Protein AF-A0A961DJT8-F1 (afdb_monomer_lite)

Radius of gyration: 15.52 Å; chains: 1; bounding box: 43×30×36 Å

Sequence (135 aa):
IHFNFGLHDLKRVGKDGKNSNDPADPHQASPERYEKQLRAIVTKLEATGSRLIFATTTPVPAGVRPHRDPADPARYNAIAAKIMQERGIALNDLHAFAAARIEEIQRPADVHFTKKGSKLLAAEVVRQIELVLPH

Structure (mmCIF, N/CA/C/O backbone):
data_AF-A0A961DJT8-F1
#
_entry.id   AF-A0A961DJT8-F1
#
loop_
_atom_site.group_PDB
_atom_site.id
_atom_site.type_symbol
_atom_site.label_atom_id
_atom_site.label_alt_id
_atom_site.label_comp_id
_atom_site.label_asym_id
_atom_site.label_entity_id
_atom_site.label_seq_id
_atom_site.pdbx_PDB_ins_code
_atom_site.Cartn_x
_atom_site.Cartn_y
_atom_site.Cartn_z
_atom_site.occupancy
_atom_site.B_iso_or_equiv
_atom_site.auth_seq_id
_atom_site.auth_comp_id
_atom_site.auth_asym_id
_atom_site.auth_atom_id
_atom_site.pdbx_PDB_model_num
ATOM 1 N N . ILE A 1 1 ? -12.357 5.666 10.323 1.00 97.50 1 ILE A N 1
ATOM 2 C CA . ILE A 1 1 ? -11.541 6.109 9.169 1.00 97.50 1 ILE A CA 1
ATOM 3 C C . ILE A 1 1 ? -10.856 4.887 8.576 1.00 97.50 1 ILE A C 1
ATOM 5 O O . ILE A 1 1 ? -10.044 4.266 9.251 1.00 97.50 1 ILE A O 1
ATOM 9 N N . HIS A 1 2 ? -11.208 4.533 7.342 1.00 98.38 2 HIS A N 1
ATOM 10 C CA . HIS A 1 2 ? -10.456 3.567 6.540 1.00 98.38 2 HIS A CA 1
ATOM 11 C C . HIS A 1 2 ? -9.479 4.342 5.648 1.00 98.38 2 HIS A C 1
ATOM 13 O O . HIS A 1 2 ? -9.875 5.349 5.060 1.00 98.38 2 HIS A O 1
ATOM 19 N N . PHE A 1 3 ? -8.205 3.953 5.615 1.00 98.44 3 PHE A N 1
ATOM 20 C CA . PHE A 1 3 ? -7.160 4.705 4.912 1.00 98.44 3 PHE A CA 1
ATOM 21 C C . PHE A 1 3 ? -6.079 3.790 4.320 1.00 98.44 3 PHE A C 1
ATOM 23 O O . PHE A 1 3 ? -5.852 2.686 4.804 1.00 98.44 3 PHE A O 1
ATOM 30 N N . ASN A 1 4 ? -5.395 4.259 3.273 1.00 97.69 4 ASN A N 1
ATOM 31 C CA . ASN A 1 4 ? -4.298 3.558 2.598 1.00 97.69 4 ASN A CA 1
ATOM 32 C C . ASN A 1 4 ? -3.213 4.562 2.173 1.00 97.69 4 ASN A C 1
ATOM 34 O O . ASN A 1 4 ? -3.533 5.636 1.669 1.00 97.69 4 ASN A O 1
ATOM 38 N N . PHE A 1 5 ? -1.942 4.190 2.347 1.00 97.62 5 PHE A N 1
ATOM 39 C CA . PHE A 1 5 ? -0.775 4.927 1.850 1.00 97.62 5 PHE A CA 1
ATOM 40 C C . PHE A 1 5 ? 0.320 3.943 1.427 1.00 97.62 5 PHE A C 1
ATOM 42 O O . PHE A 1 5 ? 0.568 2.958 2.125 1.00 97.62 5 PHE A O 1
ATOM 49 N N . GLY A 1 6 ? 1.008 4.229 0.320 1.00 96.75 6 GLY A N 1
ATOM 50 C CA . GLY A 1 6 ? 2.148 3.434 -0.143 1.00 96.75 6 GLY A CA 1
ATOM 51 C C . GLY A 1 6 ? 2.367 3.479 -1.652 1.00 96.75 6 GLY A C 1
ATOM 52 O O . GLY A 1 6 ? 3.487 3.693 -2.094 1.00 96.75 6 GLY A O 1
ATOM 53 N N . LEU A 1 7 ? 1.321 3.350 -2.479 1.00 97.75 7 LEU A N 1
ATOM 54 C CA . LEU A 1 7 ? 1.483 3.181 -3.939 1.00 97.75 7 LEU A CA 1
ATOM 55 C C . LEU A 1 7 ? 2.288 4.303 -4.630 1.00 97.75 7 LEU A C 1
ATOM 57 O O . LEU A 1 7 ? 2.994 4.060 -5.615 1.00 97.75 7 LEU A O 1
ATOM 61 N N . HIS A 1 8 ? 2.167 5.543 -4.153 1.00 96.88 8 HIS A N 1
ATOM 62 C CA . HIS A 1 8 ? 2.926 6.675 -4.691 1.00 96.88 8 HIS A CA 1
ATOM 63 C C . HIS A 1 8 ? 4.361 6.734 -4.163 1.00 96.88 8 HIS A C 1
ATOM 65 O O . HIS A 1 8 ? 5.233 7.208 -4.890 1.00 96.88 8 HIS A O 1
ATOM 71 N N . ASP A 1 9 ? 4.610 6.225 -2.959 1.00 98.06 9 ASP A N 1
ATOM 72 C CA . ASP A 1 9 ? 5.936 6.116 -2.350 1.00 98.06 9 ASP A CA 1
ATOM 73 C C . ASP A 1 9 ? 6.838 5.148 -3.131 1.00 98.06 9 ASP A C 1
ATOM 75 O O . ASP A 1 9 ? 8.042 5.379 -3.225 1.00 98.06 9 ASP A O 1
ATOM 79 N N . LEU A 1 10 ? 6.243 4.131 -3.772 1.00 98.06 10 LEU A N 1
ATOM 80 C CA . LEU A 1 10 ? 6.958 3.099 -4.538 1.00 98.06 10 LEU A CA 1
ATOM 81 C C . LEU A 1 10 ? 7.531 3.590 -5.879 1.00 98.06 10 LEU A C 1
ATOM 83 O O . LEU A 1 10 ? 8.309 2.882 -6.512 1.00 98.06 10 LEU A O 1
ATOM 87 N N . LYS A 1 11 ? 7.106 4.758 -6.378 1.00 97.38 11 LYS A N 1
ATOM 88 C CA . LYS A 1 11 ? 7.562 5.262 -7.686 1.00 97.38 11 LYS A CA 1
ATOM 89 C C . LYS A 1 11 ? 9.065 5.496 -7.663 1.00 97.38 11 LYS A C 1
ATOM 91 O O . LYS A 1 11 ? 9.549 6.135 -6.736 1.00 97.38 11 LYS A O 1
ATOM 96 N N . ARG A 1 12 ? 9.772 5.124 -8.725 1.00 97.94 12 ARG A N 1
ATOM 97 C CA . ARG A 1 12 ? 11.127 5.629 -8.971 1.00 97.94 12 ARG A CA 1
ATOM 98 C C . ARG A 1 12 ? 11.064 7.107 -9.337 1.00 97.94 12 ARG A C 1
ATOM 100 O O . ARG A 1 12 ? 10.173 7.525 -10.087 1.00 97.94 12 ARG A O 1
ATOM 107 N N . VAL A 1 13 ? 11.988 7.899 -8.807 1.00 97.81 13 VAL A N 1
ATOM 108 C CA . VAL A 1 13 ? 12.115 9.326 -9.111 1.00 97.81 13 VAL A CA 1
ATOM 109 C C . VAL A 1 13 ? 13.560 9.682 -9.424 1.00 97.81 13 VAL A C 1
ATOM 111 O O . VAL A 1 13 ? 14.473 9.258 -8.725 1.00 97.81 13 VAL A O 1
ATOM 114 N N . GLY A 1 14 ? 13.761 10.472 -10.475 1.00 96.12 14 GLY A N 1
ATOM 115 C CA . GLY A 1 14 ? 15.080 10.967 -10.844 1.00 96.12 14 GLY A CA 1
ATOM 116 C C . GLY A 1 14 ? 15.593 12.006 -9.845 1.00 96.12 14 GLY A C 1
ATOM 117 O O . GLY A 1 14 ? 14.867 12.486 -8.969 1.00 96.12 14 GLY A O 1
ATOM 118 N N . LYS A 1 15 ? 16.854 12.417 -10.009 1.00 90.94 15 LYS A N 1
ATOM 119 C CA . LYS A 1 15 ? 17.500 13.441 -9.160 1.00 90.94 15 LYS A CA 1
ATOM 120 C C . LYS A 1 15 ? 16.774 14.791 -9.156 1.00 90.94 15 LYS A C 1
ATOM 122 O O . LYS A 1 15 ? 16.902 15.548 -8.201 1.00 90.94 15 LYS A O 1
ATOM 127 N N . ASP A 1 16 ? 16.018 15.089 -10.210 1.00 92.44 16 ASP A N 1
ATOM 128 C CA . ASP A 1 16 ? 15.193 16.294 -10.336 1.00 92.44 16 ASP A CA 1
ATOM 129 C C . ASP A 1 16 ? 13.821 16.170 -9.641 1.00 92.44 16 ASP A C 1
ATOM 131 O O . ASP A 1 16 ? 12.994 17.078 -9.726 1.00 92.44 16 ASP A O 1
ATOM 135 N N . GLY A 1 17 ? 13.567 15.046 -8.962 1.00 90.75 17 GLY A N 1
ATOM 136 C CA . GLY A 1 17 ? 12.322 14.748 -8.261 1.00 90.75 17 GLY A CA 1
ATOM 137 C C . GLY A 1 17 ? 11.170 14.328 -9.174 1.00 90.75 17 GLY A C 1
ATOM 138 O O . GLY A 1 17 ? 10.062 14.104 -8.680 1.00 90.75 17 GLY A O 1
ATOM 139 N N . LYS A 1 18 ? 11.390 14.212 -10.491 1.00 95.69 18 LYS A N 1
ATOM 140 C CA . LYS A 1 18 ? 10.355 13.766 -11.429 1.00 95.69 18 LYS A CA 1
ATOM 141 C C . LYS A 1 18 ? 10.276 12.247 -11.476 1.00 95.69 18 LYS A C 1
ATOM 143 O O . LYS A 1 18 ? 11.219 11.536 -11.157 1.00 95.69 18 LYS A O 1
ATOM 148 N N . ASN A 1 19 ? 9.122 11.753 -11.910 1.00 97.56 19 ASN A N 1
ATOM 149 C CA . ASN A 1 19 ? 8.883 10.340 -12.180 1.00 97.56 19 ASN A CA 1
ATOM 150 C C . ASN A 1 19 ? 9.977 9.745 -13.089 1.00 97.56 19 ASN A C 1
ATOM 152 O O . ASN A 1 19 ? 10.245 10.291 -14.158 1.00 97.56 19 ASN A O 1
ATOM 156 N N . SER A 1 20 ? 10.531 8.601 -12.694 1.00 97.69 20 SER A N 1
ATOM 157 C CA . SER A 1 20 ? 11.528 7.855 -13.461 1.00 97.69 20 SER A CA 1
ATOM 158 C C . SER A 1 20 ? 11.020 6.468 -13.856 1.00 97.69 20 SER A C 1
ATOM 160 O O . SER A 1 20 ? 10.109 5.906 -13.240 1.00 97.69 20 SER A O 1
ATOM 162 N N . ASN A 1 21 ? 11.606 5.930 -14.924 1.00 97.25 21 ASN A N 1
ATOM 163 C CA . ASN A 1 21 ? 11.437 4.538 -15.333 1.00 97.25 21 ASN A CA 1
ATOM 164 C C . ASN A 1 21 ? 12.710 3.703 -15.117 1.00 97.25 21 ASN A C 1
ATOM 166 O O . ASN A 1 21 ? 12.696 2.516 -15.435 1.00 97.25 21 ASN A O 1
ATOM 170 N N . ASP A 1 22 ? 13.787 4.311 -14.614 1.00 96.69 22 ASP A N 1
ATOM 171 C CA . ASP A 1 22 ? 15.023 3.610 -14.283 1.00 96.69 22 ASP A CA 1
ATOM 172 C C . ASP A 1 22 ? 14.849 2.880 -12.934 1.00 96.69 22 ASP A C 1
ATOM 174 O O . ASP A 1 22 ? 14.570 3.532 -11.923 1.00 96.69 22 ASP A O 1
ATOM 178 N N . PRO A 1 23 ? 14.972 1.540 -12.875 1.00 95.38 23 PRO A N 1
ATOM 179 C CA . PRO A 1 23 ? 14.908 0.803 -11.613 1.00 95.38 23 PRO A CA 1
ATOM 180 C C . PRO A 1 23 ? 16.053 1.148 -10.646 1.00 95.38 23 PRO A C 1
ATOM 182 O O . PRO A 1 23 ? 15.918 0.894 -9.448 1.00 95.38 23 PRO A O 1
ATOM 185 N N . ALA A 1 24 ? 17.161 1.718 -11.134 1.00 96.06 24 ALA A N 1
ATOM 186 C CA . ALA A 1 24 ? 18.293 2.143 -10.314 1.00 96.06 24 ALA A CA 1
ATOM 187 C C . ALA A 1 24 ? 18.067 3.499 -9.623 1.00 96.06 24 ALA A C 1
ATOM 189 O O . ALA A 1 24 ? 18.770 3.819 -8.662 1.00 96.06 24 ALA A O 1
ATOM 190 N N . ASP A 1 25 ? 17.084 4.284 -10.072 1.00 97.50 25 ASP A N 1
ATOM 191 C CA . ASP A 1 25 ? 16.724 5.535 -9.410 1.00 97.50 25 ASP A CA 1
ATOM 192 C C . ASP A 1 25 ? 16.092 5.278 -8.026 1.00 97.50 25 ASP A C 1
ATOM 194 O O . ASP A 1 25 ? 15.526 4.211 -7.764 1.00 97.50 25 ASP A O 1
ATOM 198 N N . PRO A 1 26 ? 16.170 6.232 -7.086 1.00 97.38 26 PRO A N 1
ATOM 199 C CA . PRO A 1 26 ? 15.583 6.064 -5.763 1.00 97.38 26 PRO A CA 1
ATOM 200 C C . PRO A 1 26 ? 14.048 6.033 -5.802 1.00 97.38 26 PRO A C 1
ATOM 202 O O . PRO A 1 26 ? 13.405 6.574 -6.702 1.00 97.38 26 PRO A O 1
ATOM 205 N N . HIS A 1 27 ? 13.444 5.445 -4.769 1.00 97.94 27 HIS A N 1
ATOM 206 C CA . HIS A 1 27 ? 12.010 5.569 -4.505 1.00 97.94 27 HIS A CA 1
ATOM 207 C C . HIS A 1 27 ? 11.621 7.012 -4.142 1.00 97.94 27 HIS A C 1
ATOM 209 O O . HIS A 1 27 ? 12.380 7.731 -3.489 1.00 97.94 27 HIS A O 1
ATOM 215 N N . GLN A 1 28 ? 10.393 7.411 -4.481 1.00 97.69 28 GLN A N 1
ATOM 216 C CA . GLN A 1 28 ? 9.769 8.685 -4.102 1.00 97.69 28 GLN A CA 1
ATOM 217 C C . GLN A 1 28 ? 9.857 8.921 -2.591 1.00 97.69 28 GLN A C 1
ATOM 219 O O . GLN A 1 28 ? 10.117 10.044 -2.141 1.00 97.69 28 GLN A O 1
ATOM 224 N N . ALA A 1 29 ? 9.647 7.860 -1.816 1.00 97.75 29 ALA A N 1
ATOM 225 C CA . ALA A 1 29 ? 10.031 7.806 -0.421 1.00 97.75 29 ALA A CA 1
ATOM 226 C C . ALA A 1 29 ? 10.752 6.488 -0.160 1.00 97.75 29 ALA A C 1
ATOM 228 O O . ALA A 1 29 ? 10.214 5.421 -0.450 1.00 97.75 29 ALA A O 1
ATOM 229 N N . SER A 1 30 ? 11.953 6.564 0.419 1.00 97.69 30 SER A N 1
ATOM 230 C CA . SER A 1 30 ? 12.631 5.373 0.927 1.00 97.69 30 SER A CA 1
ATOM 231 C C . SER A 1 30 ? 11.764 4.680 1.991 1.00 97.69 30 SER A C 1
ATOM 233 O O . SER A 1 30 ? 10.901 5.333 2.590 1.00 97.69 30 SER A O 1
ATOM 235 N N . PRO A 1 31 ? 11.989 3.392 2.276 1.00 98.31 31 PRO A N 1
ATOM 236 C CA . PRO A 1 31 ? 11.264 2.674 3.324 1.00 98.31 31 PRO A CA 1
ATOM 237 C C . PRO A 1 31 ? 11.313 3.378 4.688 1.00 98.31 31 PRO A C 1
ATOM 239 O O . PRO A 1 31 ? 10.297 3.472 5.370 1.00 98.31 31 PRO A O 1
ATOM 242 N N . GLU A 1 32 ? 12.459 3.956 5.051 1.00 98.44 32 GLU A N 1
ATOM 243 C CA . GLU A 1 32 ? 12.654 4.687 6.310 1.00 98.44 32 GLU A CA 1
ATOM 244 C C . GLU A 1 32 ? 11.849 5.992 6.318 1.00 98.44 32 GLU A C 1
ATOM 246 O O . GLU A 1 32 ? 11.226 6.358 7.320 1.00 98.44 32 GLU A O 1
ATOM 251 N N . ARG A 1 33 ? 11.823 6.701 5.179 1.00 98.50 33 ARG A N 1
ATOM 252 C CA . ARG A 1 33 ? 10.994 7.899 5.017 1.00 98.50 33 ARG A CA 1
ATOM 253 C C . ARG A 1 33 ? 9.514 7.538 5.095 1.00 98.50 33 ARG A C 1
ATOM 255 O O . ARG A 1 33 ? 8.779 8.221 5.801 1.00 98.50 33 ARG A O 1
ATOM 262 N N . TYR A 1 34 ? 9.085 6.482 4.409 1.00 98.75 34 TYR A N 1
ATOM 263 C CA . TYR A 1 34 ? 7.713 5.986 4.460 1.00 98.75 34 TYR A CA 1
ATOM 264 C C . TYR A 1 34 ? 7.301 5.627 5.890 1.00 98.75 34 TYR A C 1
ATOM 266 O O . TYR A 1 34 ? 6.274 6.117 6.353 1.00 98.75 34 TYR A O 1
ATOM 274 N N . GLU A 1 35 ? 8.127 4.874 6.625 1.00 98.81 35 GLU A N 1
ATOM 275 C CA . GLU A 1 35 ? 7.854 4.515 8.021 1.00 98.81 35 GLU A CA 1
ATOM 276 C C . GLU A 1 35 ? 7.651 5.765 8.886 1.00 98.81 35 GLU A C 1
ATOM 278 O O . GLU A 1 35 ? 6.631 5.903 9.568 1.00 98.81 35 GLU A O 1
ATOM 283 N N . LYS A 1 36 ? 8.590 6.719 8.821 1.00 98.81 36 LYS A N 1
ATOM 284 C CA . LYS A 1 36 ? 8.521 7.971 9.586 1.00 98.81 36 LYS A CA 1
ATOM 285 C C . LYS A 1 36 ? 7.252 8.765 9.267 1.00 98.81 36 LYS A C 1
ATOM 287 O O . LYS A 1 36 ? 6.581 9.251 10.179 1.00 98.81 36 LYS A O 1
ATOM 292 N N . GLN A 1 37 ? 6.921 8.904 7.984 1.00 98.75 37 GLN A N 1
ATOM 293 C CA . GLN A 1 37 ? 5.749 9.659 7.545 1.00 98.75 37 GLN A CA 1
ATOM 294 C C . GLN A 1 37 ? 4.446 8.955 7.937 1.00 98.75 37 GLN A C 1
ATOM 296 O O . GLN A 1 37 ? 3.539 9.610 8.450 1.00 98.75 37 GLN A O 1
ATOM 301 N N . LEU A 1 38 ? 4.361 7.635 7.756 1.00 98.81 38 LEU A N 1
ATOM 302 C CA . LEU A 1 38 ? 3.178 6.859 8.113 1.00 98.81 38 LEU A CA 1
ATOM 303 C C . LEU A 1 38 ? 2.930 6.891 9.624 1.00 98.81 38 LEU A C 1
ATOM 305 O O . LEU A 1 38 ? 1.796 7.115 10.034 1.00 98.81 38 LEU A O 1
ATOM 309 N N . ARG A 1 39 ? 3.974 6.781 10.457 1.00 98.75 39 ARG A N 1
ATOM 310 C CA . ARG A 1 39 ? 3.854 6.962 11.916 1.00 98.75 39 ARG A CA 1
ATOM 311 C C . ARG A 1 39 ? 3.270 8.329 12.275 1.00 98.75 39 ARG A C 1
ATOM 313 O O . ARG A 1 39 ? 2.362 8.402 13.098 1.00 98.75 39 ARG A O 1
ATOM 320 N N . ALA A 1 40 ? 3.743 9.399 11.634 1.00 98.69 40 ALA A N 1
ATOM 321 C CA . ALA A 1 40 ? 3.221 10.746 11.865 1.00 98.69 40 ALA A CA 1
ATOM 322 C C . ALA A 1 40 ? 1.756 10.901 11.413 1.00 98.69 40 ALA A C 1
ATOM 324 O O . ALA A 1 40 ? 0.978 11.584 12.079 1.00 98.69 40 ALA A O 1
ATOM 325 N N . 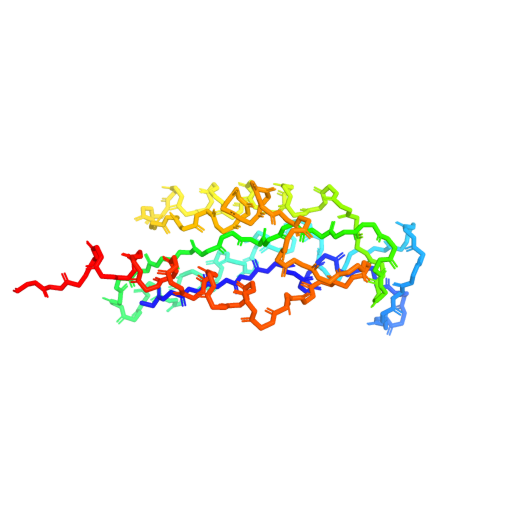ILE A 1 41 ? 1.368 10.272 10.298 1.00 98.56 41 ILE A N 1
ATOM 326 C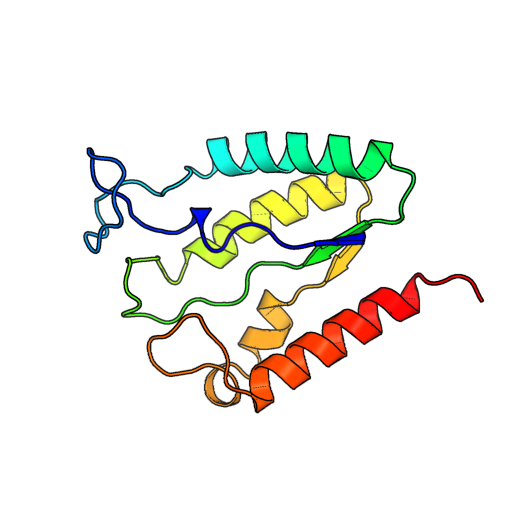 CA . ILE A 1 41 ? -0.022 10.250 9.818 1.00 98.56 41 ILE A CA 1
ATOM 327 C C . ILE A 1 41 ? -0.910 9.500 10.810 1.00 98.56 41 ILE A C 1
ATOM 329 O O . ILE A 1 41 ? -1.936 10.036 11.218 1.00 98.56 41 ILE A O 1
ATOM 333 N N . VAL A 1 42 ? -0.497 8.305 11.237 1.00 98.50 42 VAL A N 1
ATOM 334 C CA . VAL A 1 42 ? -1.234 7.485 12.206 1.00 98.50 42 VAL A CA 1
ATOM 335 C C . VAL A 1 42 ? -1.485 8.262 13.493 1.00 98.50 42 VAL A C 1
ATOM 337 O O . VAL A 1 42 ? -2.638 8.397 13.883 1.00 98.50 42 VAL A O 1
ATOM 340 N N . THR A 1 43 ? -0.458 8.891 14.073 1.00 98.50 43 THR A N 1
ATOM 341 C CA . THR A 1 43 ? -0.622 9.701 15.291 1.00 98.50 43 THR A CA 1
ATOM 342 C C . THR A 1 43 ? -1.641 10.832 15.118 1.00 98.50 43 THR A C 1
ATOM 344 O O . THR A 1 43 ? -2.429 11.101 16.023 1.00 98.50 43 THR A O 1
ATOM 347 N N . LYS A 1 44 ? -1.682 11.482 13.948 1.00 98.56 44 LYS A N 1
ATOM 348 C CA . LYS A 1 44 ? -2.691 12.516 13.663 1.00 98.56 44 LYS A CA 1
ATOM 349 C C . LYS A 1 44 ? -4.097 11.938 13.515 1.00 98.56 44 LYS A C 1
ATOM 351 O O . LYS A 1 44 ? -5.050 12.562 13.968 1.00 98.56 44 LYS A O 1
ATOM 356 N N . LEU A 1 45 ? -4.236 10.777 12.875 1.00 98.50 45 LEU A N 1
ATOM 357 C CA . LEU A 1 45 ? -5.529 10.114 12.707 1.00 98.50 45 LEU A CA 1
ATOM 358 C C . LEU A 1 45 ? -6.073 9.603 14.047 1.00 98.50 45 LEU A C 1
ATOM 360 O O . LEU A 1 45 ? -7.262 9.761 14.310 1.00 98.50 45 LEU A O 1
ATOM 364 N N . GLU A 1 46 ? -5.219 9.058 14.914 1.00 98.25 46 GLU A N 1
ATOM 365 C CA . GLU A 1 46 ? -5.592 8.605 16.263 1.00 98.25 46 GLU A CA 1
ATOM 366 C C . GLU A 1 46 ? -6.119 9.762 17.119 1.00 98.25 46 GLU A C 1
ATOM 368 O O . GLU A 1 46 ? -7.137 9.619 17.793 1.00 98.25 46 GLU A O 1
ATOM 373 N N . ALA A 1 47 ? -5.497 10.944 17.021 1.00 98.31 47 ALA A N 1
ATOM 374 C CA . ALA A 1 47 ? -5.915 12.144 17.748 1.00 98.31 47 ALA A CA 1
ATOM 375 C C . ALA A 1 47 ? -7.339 12.627 17.402 1.00 98.31 47 ALA A C 1
ATOM 377 O O . ALA A 1 47 ? -7.900 13.448 18.123 1.00 98.31 47 ALA A O 1
ATOM 378 N N . THR A 1 48 ? -7.948 12.115 16.327 1.00 97.94 48 THR A N 1
ATOM 379 C CA . THR A 1 48 ? -9.355 12.397 15.999 1.00 97.94 48 THR A CA 1
ATOM 380 C C . THR A 1 48 ? -10.349 11.626 16.873 1.00 97.94 48 THR A C 1
ATOM 382 O O . THR A 1 48 ? -11.543 11.904 16.812 1.00 97.94 48 THR A O 1
ATOM 385 N N . GLY A 1 49 ? -9.896 10.616 17.628 1.00 96.25 49 GLY A N 1
ATOM 386 C CA . GLY A 1 49 ? -10.764 9.701 18.378 1.00 96.25 49 GLY A CA 1
ATOM 387 C C . GLY A 1 49 ? -11.534 8.701 17.502 1.00 96.25 49 GLY A C 1
ATOM 388 O O . GLY A 1 49 ? -12.363 7.944 18.004 1.00 96.25 49 GLY A O 1
ATOM 389 N N . SER A 1 50 ? -11.280 8.677 16.191 1.00 95.88 50 SER A N 1
ATOM 390 C CA . SER A 1 50 ? -11.926 7.740 15.269 1.00 95.88 50 SER A CA 1
ATOM 391 C C . SER A 1 50 ? -11.360 6.327 15.398 1.00 95.88 50 SER A C 1
ATOM 393 O O . SER A 1 50 ? -10.153 6.143 15.521 1.00 95.88 50 SER A O 1
ATOM 395 N N . ARG A 1 51 ? -12.206 5.305 15.206 1.00 96.44 51 ARG A N 1
ATOM 396 C CA . ARG A 1 51 ? -11.726 3.939 14.925 1.00 96.44 51 ARG A CA 1
ATOM 397 C C . ARG A 1 51 ? -10.993 3.922 13.583 1.00 96.44 51 ARG A C 1
ATOM 399 O O . ARG A 1 51 ? -11.523 4.431 12.588 1.00 96.44 51 ARG A O 1
ATOM 406 N N . LEU A 1 52 ? -9.793 3.354 13.548 1.00 98.38 52 LEU A N 1
ATOM 407 C CA . LEU A 1 52 ? -8.926 3.341 12.369 1.00 98.38 52 LEU A CA 1
ATOM 408 C C . LEU A 1 52 ? -8.830 1.935 11.764 1.00 98.38 52 LEU A C 1
ATOM 410 O O . LEU A 1 52 ? -8.735 0.950 12.492 1.00 98.38 52 LEU A O 1
ATOM 414 N N . ILE A 1 53 ? -8.820 1.862 10.432 1.00 98.69 53 ILE A N 1
ATOM 415 C CA . ILE A 1 53 ? -8.515 0.649 9.664 1.00 98.69 53 ILE A CA 1
ATOM 416 C C . ILE A 1 53 ? -7.521 1.032 8.570 1.00 98.69 53 ILE A C 1
ATOM 418 O O . ILE A 1 53 ? -7.830 1.882 7.732 1.00 98.69 53 ILE A O 1
ATOM 422 N N . PHE A 1 54 ? -6.350 0.405 8.552 1.00 98.81 54 PHE A N 1
ATOM 423 C CA . PHE A 1 54 ? -5.392 0.569 7.463 1.00 98.81 54 PHE A CA 1
ATOM 424 C C . PHE A 1 54 ? -5.613 -0.503 6.401 1.00 98.81 54 PHE A C 1
ATOM 426 O O . PHE A 1 54 ? -5.697 -1.686 6.721 1.00 98.81 54 PHE A O 1
ATOM 433 N N . ALA A 1 55 ? -5.661 -0.108 5.134 1.00 98.88 55 ALA A N 1
ATOM 434 C CA . ALA A 1 55 ? -5.604 -1.033 4.016 1.00 98.88 55 ALA A CA 1
ATOM 435 C C . ALA A 1 55 ? -4.185 -1.149 3.461 1.00 98.88 55 ALA A C 1
ATOM 437 O O . ALA A 1 55 ? -3.539 -0.132 3.208 1.00 98.88 55 ALA A O 1
ATOM 438 N N . THR A 1 56 ? -3.721 -2.374 3.213 1.00 98.81 56 THR A N 1
ATOM 439 C CA . THR A 1 56 ? -2.427 -2.625 2.562 1.00 98.81 56 THR A CA 1
ATOM 440 C C . THR A 1 56 ? -2.445 -2.190 1.091 1.00 98.81 56 THR A C 1
ATOM 442 O O . THR A 1 56 ? -3.484 -2.167 0.430 1.00 98.81 56 THR A O 1
ATOM 445 N N . THR A 1 57 ? -1.286 -1.799 0.559 1.00 98.62 57 THR A N 1
ATOM 446 C CA . THR A 1 57 ? -1.124 -1.450 -0.860 1.00 98.62 57 THR A CA 1
ATOM 447 C C . THR A 1 57 ? -1.270 -2.703 -1.720 1.00 98.62 57 THR A C 1
ATOM 449 O O . THR A 1 57 ? -0.599 -3.708 -1.479 1.00 98.62 57 THR A O 1
ATOM 452 N N . THR A 1 58 ? -2.122 -2.649 -2.742 1.00 98.31 58 THR A N 1
ATOM 453 C CA . THR A 1 58 ? -2.369 -3.782 -3.646 1.00 98.31 58 THR A CA 1
ATOM 454 C C . THR A 1 58 ? -1.141 -4.142 -4.495 1.00 98.31 58 THR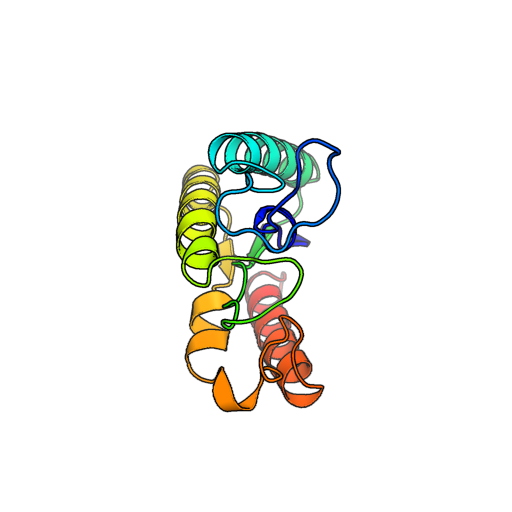 A C 1
ATOM 456 O O . THR A 1 58 ? -0.232 -3.317 -4.628 1.00 98.31 58 THR A O 1
ATOM 459 N N . PRO A 1 59 ? -1.094 -5.346 -5.101 1.00 97.94 59 PRO A N 1
ATOM 460 C CA . PRO A 1 59 ? 0.004 -5.739 -5.978 1.00 97.94 59 PRO A CA 1
ATOM 461 C C . PRO A 1 59 ? 0.202 -4.772 -7.149 1.00 97.94 59 PRO A C 1
ATOM 463 O O . PRO A 1 59 ? -0.755 -4.197 -7.680 1.00 97.94 59 PRO A O 1
ATOM 466 N N . VAL A 1 60 ? 1.460 -4.621 -7.553 1.00 97.00 60 VAL A N 1
ATOM 467 C CA . VAL A 1 60 ? 1.872 -3.824 -8.708 1.00 97.00 60 VAL A CA 1
ATOM 468 C C . VAL A 1 60 ? 2.341 -4.782 -9.805 1.00 97.00 60 VAL A C 1
ATOM 470 O O . VAL A 1 60 ? 3.232 -5.592 -9.541 1.00 97.00 60 VAL A O 1
ATOM 473 N N . PRO A 1 61 ? 1.777 -4.715 -11.023 1.00 94.44 61 PRO A N 1
ATOM 474 C CA . PRO A 1 61 ? 2.222 -5.562 -12.117 1.00 94.44 61 PRO A CA 1
ATOM 475 C C . PRO A 1 61 ? 3.563 -5.071 -12.677 1.00 94.44 61 PRO A C 1
ATOM 477 O O . PRO A 1 61 ? 3.913 -3.893 -12.578 1.00 94.44 61 PRO A O 1
ATOM 480 N N . ALA A 1 62 ? 4.308 -5.971 -13.316 1.00 93.44 62 ALA A N 1
ATOM 481 C CA . ALA A 1 62 ? 5.517 -5.598 -14.040 1.00 93.44 62 ALA A CA 1
ATOM 482 C C . ALA A 1 62 ? 5.198 -4.652 -15.216 1.00 93.44 62 ALA A C 1
ATOM 484 O O . ALA A 1 62 ? 4.110 -4.682 -15.791 1.00 93.44 62 ALA A O 1
ATOM 485 N N . GLY A 1 63 ? 6.170 -3.818 -15.592 1.00 93.19 63 GLY A N 1
ATOM 486 C CA . GLY A 1 63 ? 6.073 -2.951 -16.773 1.00 93.19 63 GLY A CA 1
ATOM 487 C C . GLY A 1 63 ? 5.292 -1.645 -16.579 1.00 93.19 63 GLY A C 1
ATOM 488 O O . GLY A 1 63 ? 5.145 -0.891 -17.542 1.00 93.19 63 GLY A O 1
ATOM 489 N N . VAL A 1 64 ? 4.831 -1.340 -15.361 1.00 96.12 64 VAL A N 1
ATOM 490 C CA . VAL A 1 64 ? 4.147 -0.072 -15.056 1.00 96.12 64 VAL A CA 1
ATOM 491 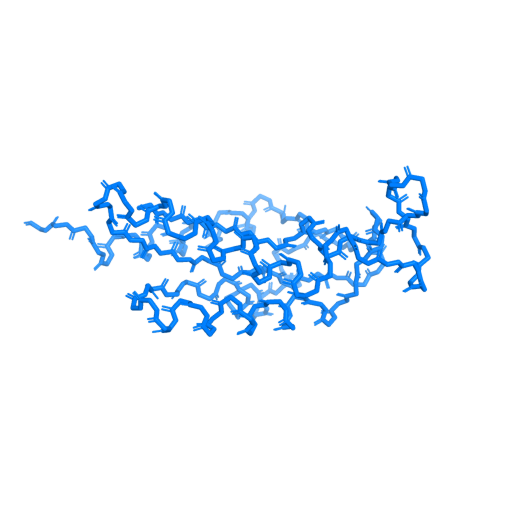C C . VAL A 1 64 ? 5.072 1.135 -15.218 1.00 96.12 64 VAL A C 1
ATOM 493 O O . VAL A 1 64 ? 6.275 1.068 -14.954 1.00 96.12 64 VAL A O 1
ATOM 496 N N . ARG A 1 65 ? 4.490 2.273 -15.614 1.00 95.12 65 ARG A N 1
ATOM 497 C CA . ARG A 1 65 ? 5.182 3.564 -15.730 1.00 95.12 65 ARG A CA 1
ATOM 498 C C . ARG A 1 65 ? 4.427 4.644 -14.941 1.00 95.12 65 ARG A C 1
ATOM 500 O O . ARG A 1 65 ? 3.220 4.783 -15.135 1.00 95.12 65 ARG A O 1
ATOM 507 N N . PRO A 1 66 ? 5.082 5.426 -14.060 1.00 95.88 66 PRO A N 1
ATOM 508 C CA . PRO A 1 66 ? 6.491 5.328 -13.667 1.00 95.88 66 PRO A CA 1
ATOM 509 C C . PRO A 1 66 ? 6.838 3.995 -13.011 1.00 95.88 66 PRO A C 1
ATOM 511 O O . PRO A 1 66 ? 5.952 3.339 -12.449 1.00 95.88 66 PRO A O 1
ATOM 514 N N . HIS A 1 67 ? 8.119 3.630 -13.095 1.00 97.38 67 HIS A N 1
ATOM 515 C CA . HIS A 1 67 ? 8.597 2.345 -12.607 1.00 97.38 67 HIS A CA 1
ATOM 516 C C . HIS A 1 67 ? 8.301 2.198 -11.115 1.00 97.38 67 HIS A C 1
ATOM 518 O O . HIS A 1 67 ? 8.463 3.132 -10.326 1.00 97.38 67 HIS A O 1
ATOM 524 N N . ARG A 1 68 ? 7.851 1.002 -10.757 1.00 97.94 68 ARG A N 1
ATOM 525 C CA . ARG A 1 68 ? 7.638 0.503 -9.401 1.00 97.94 68 ARG A CA 1
ATOM 526 C C . ARG A 1 68 ? 8.019 -0.967 -9.434 1.00 97.94 68 ARG A C 1
ATOM 528 O O . ARG A 1 68 ? 7.623 -1.656 -10.377 1.00 97.94 68 ARG A O 1
ATOM 535 N N . ASP A 1 69 ? 8.766 -1.431 -8.444 1.00 97.00 69 ASP A N 1
ATOM 536 C CA . ASP A 1 69 ? 9.151 -2.835 -8.399 1.00 97.00 69 ASP A CA 1
ATOM 537 C C . ASP A 1 69 ? 7.953 -3.680 -7.918 1.00 97.00 69 ASP A C 1
ATOM 539 O O . ASP A 1 69 ? 7.330 -3.319 -6.913 1.00 97.00 69 ASP A O 1
ATOM 543 N N . PRO A 1 70 ? 7.598 -4.795 -8.583 1.00 96.69 70 PRO A N 1
ATOM 544 C CA . PRO A 1 70 ? 6.552 -5.699 -8.102 1.00 96.69 70 PRO A CA 1
ATOM 545 C C . PRO A 1 70 ? 6.764 -6.222 -6.671 1.00 96.69 70 PRO A C 1
ATOM 547 O O . PRO A 1 70 ? 5.787 -6.582 -6.013 1.00 96.69 70 PRO A O 1
ATOM 550 N N . ALA A 1 71 ? 8.005 -6.247 -6.169 1.00 96.81 71 ALA A N 1
ATOM 551 C CA . ALA A 1 71 ? 8.320 -6.644 -4.795 1.00 96.81 71 ALA A CA 1
ATOM 552 C C . ALA A 1 71 ? 8.109 -5.520 -3.759 1.00 96.81 71 ALA A C 1
ATOM 554 O O . ALA A 1 71 ? 7.969 -5.794 -2.561 1.00 96.81 71 ALA A O 1
ATOM 555 N N . ASP A 1 72 ? 8.053 -4.255 -4.188 1.00 97.75 72 ASP A N 1
ATOM 556 C CA . ASP A 1 72 ? 7.940 -3.105 -3.286 1.00 97.75 72 ASP A CA 1
ATOM 557 C C . ASP A 1 72 ? 6.663 -3.109 -2.423 1.00 97.75 72 ASP A C 1
ATOM 559 O O . ASP A 1 72 ? 6.773 -2.831 -1.223 1.00 97.75 72 ASP A O 1
ATOM 563 N N . PRO A 1 73 ? 5.458 -3.451 -2.937 1.00 98.44 73 PRO A N 1
ATOM 564 C CA . PRO A 1 73 ? 4.254 -3.496 -2.112 1.00 98.44 73 PRO A CA 1
ATOM 565 C C . PRO A 1 73 ? 4.417 -4.382 -0.877 1.00 98.44 73 PRO A C 1
ATOM 567 O O . PRO A 1 73 ? 4.071 -3.950 0.217 1.00 98.44 73 PRO A O 1
ATOM 570 N N . ALA A 1 74 ? 4.998 -5.579 -1.016 1.00 98.31 74 ALA A N 1
ATOM 571 C CA . ALA A 1 74 ? 5.204 -6.490 0.109 1.00 98.31 74 ALA A CA 1
ATOM 572 C C . ALA A 1 74 ? 6.133 -5.879 1.171 1.00 98.31 74 ALA A C 1
ATOM 574 O O . ALA A 1 74 ? 5.824 -5.908 2.363 1.00 98.31 74 ALA A O 1
ATOM 575 N N . ARG A 1 75 ? 7.232 -5.246 0.736 1.00 98.50 75 ARG A N 1
ATOM 576 C CA . ARG A 1 75 ? 8.193 -4.578 1.626 1.00 98.50 75 ARG A CA 1
ATOM 577 C C . ARG A 1 75 ? 7.551 -3.436 2.419 1.00 98.50 75 ARG A C 1
ATOM 579 O O . ARG A 1 75 ? 7.732 -3.353 3.631 1.00 98.50 75 ARG A O 1
ATOM 586 N N . TYR A 1 76 ? 6.798 -2.563 1.755 1.00 98.81 76 TYR A N 1
ATOM 587 C CA . TYR A 1 76 ? 6.177 -1.401 2.401 1.00 98.81 76 TYR A CA 1
ATOM 588 C C . TYR A 1 76 ? 4.969 -1.807 3.252 1.00 98.81 76 TYR A C 1
ATOM 590 O O . TYR A 1 76 ? 4.774 -1.271 4.343 1.00 98.81 76 TYR A O 1
ATOM 598 N N . ASN A 1 77 ? 4.202 -2.809 2.814 1.00 98.88 77 ASN A N 1
ATOM 599 C CA . ASN A 1 77 ? 3.103 -3.365 3.598 1.00 98.88 77 ASN A CA 1
ATOM 600 C C . ASN A 1 77 ? 3.595 -4.002 4.899 1.00 98.88 77 ASN A C 1
ATOM 602 O O . ASN A 1 77 ? 2.927 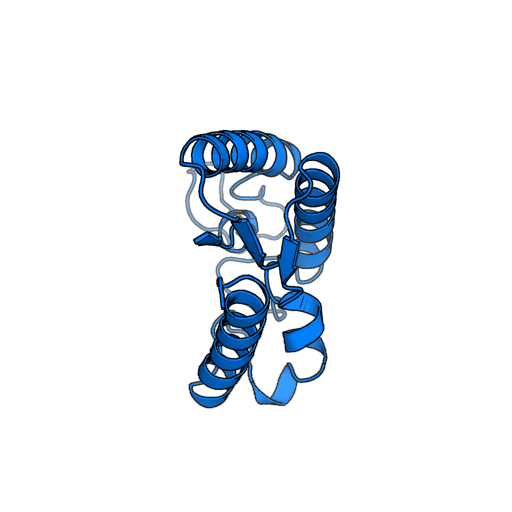-3.839 5.913 1.00 98.88 77 ASN A O 1
ATOM 606 N N . ALA A 1 78 ? 4.760 -4.658 4.914 1.00 98.81 78 ALA A N 1
ATOM 607 C CA . ALA A 1 78 ? 5.340 -5.193 6.148 1.00 98.81 78 ALA A CA 1
ATOM 608 C C . ALA A 1 78 ? 5.663 -4.083 7.168 1.00 98.81 78 ALA A C 1
ATOM 610 O O . ALA A 1 78 ? 5.378 -4.224 8.357 1.00 98.81 78 ALA A O 1
ATOM 611 N N . ILE A 1 79 ? 6.193 -2.947 6.699 1.00 98.81 79 ILE A N 1
ATOM 612 C CA . ILE A 1 79 ? 6.443 -1.762 7.537 1.00 98.81 79 ILE A CA 1
ATOM 613 C C . ILE A 1 79 ? 5.127 -1.208 8.085 1.00 98.81 79 ILE A C 1
ATOM 615 O O . ILE A 1 79 ? 5.004 -0.963 9.286 1.00 98.81 79 ILE A O 1
ATOM 619 N N . ALA A 1 80 ? 4.128 -1.035 7.218 1.00 98.81 80 ALA A N 1
ATOM 620 C CA . ALA A 1 80 ? 2.823 -0.542 7.630 1.00 98.81 80 ALA A CA 1
ATOM 621 C C . ALA A 1 80 ? 2.156 -1.482 8.640 1.00 98.81 80 ALA A C 1
ATOM 623 O O . ALA A 1 80 ? 1.678 -1.021 9.672 1.00 98.81 80 ALA A O 1
ATOM 624 N N . ALA A 1 81 ? 2.186 -2.793 8.389 1.00 98.81 81 ALA A N 1
ATOM 625 C CA . ALA A 1 81 ? 1.606 -3.801 9.267 1.00 98.81 81 ALA A CA 1
ATOM 626 C C . ALA A 1 81 ? 2.242 -3.779 10.660 1.00 98.81 81 ALA A C 1
ATOM 628 O O . ALA A 1 81 ? 1.516 -3.791 11.653 1.00 98.81 81 ALA A O 1
ATOM 629 N N . LYS A 1 82 ? 3.573 -3.644 10.741 1.00 98.81 82 LYS A N 1
ATOM 630 C CA . LYS A 1 82 ? 4.285 -3.462 12.011 1.00 98.81 82 LYS A CA 1
ATOM 631 C C . LYS A 1 82 ? 3.782 -2.229 12.770 1.00 98.81 82 LYS A C 1
ATOM 633 O O . LYS A 1 82 ? 3.466 -2.335 13.951 1.00 98.81 82 LYS A O 1
ATOM 638 N N . ILE A 1 83 ? 3.655 -1.076 12.103 1.00 98.75 83 ILE A N 1
ATOM 639 C CA . ILE A 1 83 ? 3.129 0.149 12.734 1.00 98.75 83 ILE A CA 1
ATOM 640 C C . ILE A 1 83 ? 1.697 -0.067 13.240 1.00 98.75 83 ILE A C 1
ATOM 642 O O . ILE A 1 83 ? 1.384 0.327 14.361 1.00 98.75 83 ILE A O 1
ATOM 646 N N . MET A 1 84 ? 0.826 -0.679 12.431 1.00 98.69 84 MET A N 1
ATOM 647 C CA . MET A 1 84 ? -0.565 -0.914 12.826 1.00 98.69 84 MET A CA 1
ATOM 648 C C . MET A 1 84 ? -0.657 -1.863 14.018 1.00 98.69 84 MET A C 1
ATOM 650 O O . MET A 1 84 ? -1.412 -1.589 14.947 1.00 98.69 84 MET A O 1
ATOM 654 N N . GLN A 1 85 ? 0.155 -2.922 14.040 1.00 98.62 85 GLN A N 1
ATOM 655 C CA . GLN A 1 85 ? 0.240 -3.848 15.166 1.00 98.62 85 GLN A CA 1
ATOM 656 C C . GLN A 1 85 ? 0.690 -3.137 16.450 1.00 98.62 85 GLN A C 1
ATOM 658 O O . GLN A 1 85 ? 0.047 -3.293 17.484 1.00 98.62 85 GLN A O 1
ATOM 663 N N . GLU A 1 86 ? 1.744 -2.316 16.389 1.00 98.50 86 GLU A N 1
ATOM 664 C CA . GLU A 1 86 ? 2.233 -1.524 17.532 1.00 98.50 86 GLU A CA 1
ATOM 665 C C . GLU A 1 86 ? 1.182 -0.542 18.079 1.00 98.50 86 GLU A C 1
ATOM 667 O O . GLU A 1 86 ? 1.219 -0.183 19.255 1.00 98.50 86 GLU A O 1
ATOM 672 N N . ARG A 1 87 ? 0.262 -0.083 17.224 1.00 97.94 87 ARG A N 1
ATOM 673 C CA . ARG A 1 87 ? -0.779 0.905 17.545 1.00 97.94 87 ARG A CA 1
ATOM 674 C C . ARG A 1 87 ? -2.155 0.283 17.812 1.00 97.94 87 ARG A C 1
ATOM 676 O O . ARG A 1 87 ? -3.090 1.005 18.134 1.00 97.94 87 ARG A O 1
ATOM 683 N N . GLY A 1 88 ? -2.305 -1.035 17.669 1.00 97.88 88 GLY A N 1
ATOM 684 C CA . GLY A 1 88 ? -3.601 -1.710 17.797 1.00 97.88 88 GLY A CA 1
ATOM 685 C C . GLY A 1 88 ? -4.619 -1.314 16.716 1.00 97.88 88 GLY A C 1
ATOM 686 O O . GLY A 1 88 ? -5.823 -1.335 16.963 1.00 97.88 88 GLY A O 1
ATOM 687 N N . ILE A 1 89 ? -4.152 -0.930 15.526 1.00 98.44 89 ILE A N 1
ATOM 688 C CA . ILE A 1 89 ? -4.998 -0.530 14.394 1.00 98.44 89 ILE A CA 1
ATOM 689 C C . ILE A 1 89 ? -5.327 -1.758 13.545 1.00 98.44 89 ILE A C 1
ATOM 691 O O . ILE A 1 89 ? -4.451 -2.558 13.216 1.00 98.44 89 ILE A O 1
ATOM 695 N N . ALA A 1 90 ? -6.595 -1.897 13.155 1.00 97.94 90 ALA A N 1
ATOM 696 C CA . ALA A 1 90 ? -7.039 -3.010 12.326 1.00 97.94 90 ALA A CA 1
ATOM 697 C C . ALA A 1 90 ? -6.443 -2.943 10.909 1.00 97.94 90 ALA A C 1
ATOM 699 O O . ALA A 1 90 ? -6.298 -1.865 10.324 1.00 97.94 90 ALA A O 1
ATOM 700 N N . LEU A 1 91 ? -6.150 -4.114 10.343 1.00 98.19 91 LEU A N 1
ATOM 701 C CA . LEU A 1 91 ? -5.644 -4.275 8.983 1.00 98.19 91 LEU A CA 1
ATOM 702 C C . LEU A 1 91 ? -6.719 -4.860 8.067 1.00 98.19 91 LEU A C 1
ATOM 704 O O . LEU A 1 91 ? -7.262 -5.929 8.327 1.00 98.19 91 LEU A O 1
ATOM 708 N N . ASN A 1 92 ? -6.962 -4.179 6.953 1.00 98.75 92 ASN A N 1
ATOM 709 C CA . ASN A 1 92 ? -7.644 -4.722 5.789 1.00 98.75 92 ASN A CA 1
ATOM 710 C C . ASN A 1 92 ? -6.579 -5.108 4.749 1.00 98.75 92 ASN A C 1
ATOM 712 O O . ASN A 1 92 ? -5.999 -4.240 4.092 1.00 98.75 92 ASN A O 1
ATOM 716 N N . ASP A 1 93 ? -6.293 -6.402 4.607 1.00 98.56 93 ASP A N 1
ATOM 717 C CA . ASP A 1 93 ? -5.259 -6.871 3.685 1.00 98.56 93 ASP A CA 1
ATOM 718 C C . ASP A 1 93 ? -5.742 -6.910 2.222 1.00 98.56 93 ASP A C 1
ATOM 720 O O . ASP A 1 93 ? -5.959 -7.967 1.621 1.00 98.56 93 ASP A O 1
ATOM 724 N N . LEU A 1 94 ? -5.900 -5.723 1.628 1.00 98.62 94 LEU A N 1
ATOM 725 C CA . LEU A 1 94 ? -6.249 -5.578 0.215 1.00 98.62 94 LEU A CA 1
ATOM 726 C C . LEU A 1 94 ? -5.180 -6.162 -0.713 1.00 98.62 94 LEU A C 1
ATOM 728 O O . LEU A 1 94 ? -5.507 -6.542 -1.838 1.00 98.62 94 LEU A O 1
ATOM 732 N N . HIS A 1 95 ? -3.926 -6.260 -0.264 1.00 98.50 95 HIS A N 1
ATOM 733 C CA . HIS A 1 95 ? -2.865 -6.916 -1.015 1.00 98.50 95 HIS A CA 1
ATOM 734 C C . HIS A 1 95 ? -3.189 -8.388 -1.253 1.00 98.50 95 HIS A C 1
ATOM 736 O O . HIS A 1 95 ? -3.314 -8.794 -2.408 1.00 98.50 95 HIS A O 1
ATOM 742 N N . ALA A 1 96 ? -3.388 -9.163 -0.184 1.00 98.38 96 ALA A N 1
ATOM 743 C CA . ALA A 1 96 ? -3.750 -10.574 -0.291 1.00 98.38 96 ALA A CA 1
ATOM 744 C C . ALA A 1 96 ? -5.096 -10.761 -1.008 1.00 98.38 96 ALA A C 1
ATOM 746 O O . ALA A 1 96 ? -5.227 -11.614 -1.891 1.00 98.38 96 ALA A O 1
ATOM 747 N N . PHE A 1 97 ? -6.083 -9.914 -0.690 1.00 98.31 97 PHE A N 1
ATOM 748 C CA . PHE A 1 97 ? -7.397 -9.956 -1.327 1.00 98.31 97 PHE A CA 1
ATOM 749 C C . PHE A 1 97 ? -7.310 -9.790 -2.851 1.00 98.31 97 PHE A C 1
ATOM 751 O O . PHE A 1 97 ? -7.935 -10.557 -3.588 1.00 98.31 97 PHE A O 1
ATOM 758 N N . ALA A 1 98 ? -6.540 -8.804 -3.325 1.00 97.88 98 ALA A N 1
ATOM 759 C CA . ALA A 1 98 ? -6.354 -8.541 -4.747 1.00 97.88 98 ALA A CA 1
ATOM 760 C C . ALA A 1 98 ? -5.467 -9.595 -5.419 1.00 97.88 98 ALA A C 1
ATOM 762 O O . ALA A 1 98 ? -5.795 -10.031 -6.520 1.00 97.88 98 ALA A O 1
ATOM 763 N N . ALA A 1 99 ? -4.384 -10.026 -4.761 1.00 97.06 99 ALA A N 1
ATOM 764 C CA . ALA A 1 99 ? -3.437 -11.008 -5.291 1.00 97.06 99 ALA A CA 1
ATOM 765 C C . ALA A 1 99 ? -4.126 -12.319 -5.688 1.00 97.06 99 ALA A C 1
ATOM 767 O O . ALA A 1 99 ? -3.872 -12.838 -6.770 1.00 97.06 99 ALA A O 1
ATOM 768 N N . ALA A 1 100 ? -5.074 -12.793 -4.874 1.00 97.25 100 ALA A N 1
ATOM 769 C CA . ALA A 1 100 ? -5.820 -14.028 -5.129 1.00 97.25 100 ALA A CA 1
ATOM 770 C C . ALA A 1 100 ? -6.680 -14.016 -6.411 1.00 97.25 100 ALA A C 1
ATOM 772 O O . ALA A 1 100 ? -7.227 -15.047 -6.783 1.00 97.25 100 ALA A O 1
ATOM 773 N N . ARG A 1 101 ? -6.854 -12.859 -7.062 1.00 95.81 101 ARG A N 1
ATOM 774 C CA . ARG A 1 101 ? -7.714 -12.693 -8.247 1.00 95.81 101 ARG A CA 1
ATOM 775 C C . ARG A 1 101 ? -7.157 -11.691 -9.259 1.00 95.81 101 ARG A C 1
ATOM 777 O O . ARG A 1 101 ? -7.912 -11.131 -10.052 1.00 95.81 101 ARG A O 1
ATOM 784 N N . ILE A 1 102 ? -5.857 -11.396 -9.179 1.00 94.38 102 ILE A N 1
ATOM 785 C CA . ILE A 1 102 ? -5.265 -10.196 -9.784 1.00 94.38 102 ILE A CA 1
ATOM 786 C C . ILE A 1 102 ? -5.462 -10.151 -11.304 1.00 94.38 102 ILE A C 1
ATOM 788 O O . ILE A 1 102 ? -5.823 -9.102 -11.838 1.00 94.38 102 ILE A O 1
ATOM 792 N N . GLU A 1 103 ? -5.350 -11.304 -11.965 1.00 93.12 103 GLU A N 1
ATOM 793 C CA . GLU A 1 103 ? -5.526 -11.472 -13.412 1.00 93.12 103 GLU A CA 1
ATOM 794 C C . GLU A 1 103 ? -6.938 -11.101 -13.889 1.00 93.12 103 GLU A C 1
ATOM 796 O O . GLU A 1 103 ? -7.115 -10.616 -15.003 1.00 93.12 103 GLU A O 1
ATOM 801 N N . GLU A 1 104 ? -7.954 -11.268 -13.039 1.00 94.38 104 GLU A N 1
ATOM 802 C CA . GLU A 1 104 ? -9.341 -10.952 -13.384 1.00 94.38 104 GLU A CA 1
ATOM 803 C C . GLU A 1 104 ? -9.708 -9.483 -13.161 1.00 94.38 104 GLU A C 1
ATOM 805 O O . GLU A 1 104 ? -10.691 -8.981 -13.722 1.00 94.38 104 GLU A O 1
ATOM 810 N N . ILE A 1 105 ? -9.010 -8.815 -12.239 1.00 96.25 105 ILE A N 1
ATOM 811 C CA . ILE A 1 105 ? -9.476 -7.548 -11.671 1.00 96.25 105 ILE A CA 1
ATOM 812 C C . ILE A 1 105 ? -8.584 -6.362 -12.014 1.00 96.25 105 ILE A C 1
ATOM 814 O O . ILE A 1 105 ? -9.083 -5.231 -12.016 1.00 96.25 105 ILE A O 1
ATOM 818 N N . GLN A 1 106 ? -7.304 -6.592 -12.301 1.00 96.31 106 GLN A N 1
ATOM 819 C CA . GLN A 1 106 ? -6.330 -5.552 -12.611 1.00 96.31 106 GLN A CA 1
ATOM 820 C C . GLN A 1 106 ? -6.138 -5.413 -14.122 1.00 96.31 106 GLN A C 1
ATOM 822 O O . GLN A 1 106 ? -6.311 -6.357 -14.887 1.00 96.31 106 GLN A O 1
ATOM 827 N N . ARG A 1 107 ? -5.824 -4.199 -14.570 1.00 94.69 107 ARG A N 1
ATOM 828 C CA . ARG A 1 107 ? -5.508 -3.943 -15.975 1.00 94.69 107 ARG A CA 1
ATOM 829 C C . ARG A 1 107 ? -4.062 -4.382 -16.269 1.00 94.69 107 ARG A C 1
ATOM 831 O O . ARG A 1 107 ? -3.198 -4.199 -15.412 1.00 94.69 107 ARG A O 1
ATOM 838 N N . PRO A 1 108 ? -3.759 -4.917 -17.464 1.00 91.94 108 PRO A N 1
ATOM 839 C CA . PRO A 1 108 ? -2.393 -5.297 -17.819 1.00 91.94 108 PRO A CA 1
ATOM 840 C C . PRO A 1 108 ? -1.425 -4.110 -17.729 1.00 91.94 108 PRO A C 1
ATOM 842 O O . PRO A 1 108 ? -1.714 -3.048 -18.277 1.00 91.94 108 PRO A O 1
ATOM 845 N N . ALA A 1 109 ? -0.284 -4.301 -17.057 1.00 92.19 109 ALA A N 1
ATOM 846 C CA . ALA A 1 109 ? 0.769 -3.290 -16.879 1.00 92.19 109 ALA A CA 1
ATOM 847 C C . ALA A 1 109 ? 0.272 -1.923 -16.352 1.00 92.19 109 ALA A C 1
ATOM 849 O O . ALA A 1 109 ? 0.879 -0.882 -16.611 1.00 92.19 109 ALA A O 1
ATOM 850 N N . ASP A 1 110 ? -0.823 -1.920 -15.590 1.00 93.69 110 ASP A N 1
ATOM 851 C CA . ASP A 1 110 ? -1.422 -0.722 -15.013 1.00 93.69 110 ASP A CA 1
ATOM 852 C C . ASP A 1 110 ? -1.781 -0.999 -13.549 1.00 93.69 110 ASP A C 1
ATOM 854 O O . ASP A 1 110 ? -2.353 -2.026 -13.188 1.00 93.69 110 ASP A O 1
ATOM 858 N N . VAL A 1 111 ? -1.408 -0.064 -12.680 1.00 94.19 111 VAL A N 1
ATOM 859 C CA . VAL A 1 111 ? -1.685 -0.150 -11.242 1.00 94.19 111 VAL A CA 1
ATOM 860 C C . VAL A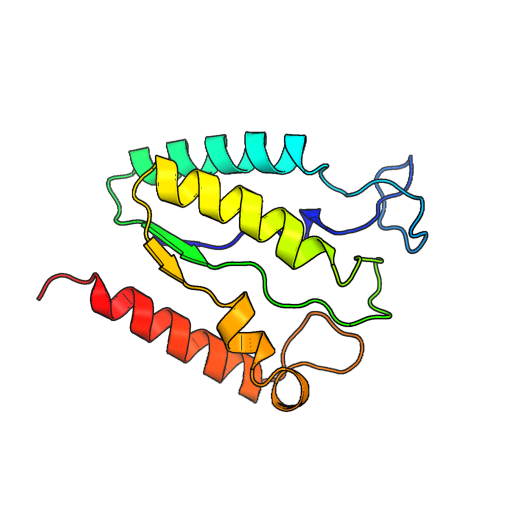 1 111 ? -3.178 -0.000 -10.934 1.00 94.19 111 VAL A C 1
ATOM 862 O O . VAL A 1 111 ? -3.617 -0.360 -9.842 1.00 94.19 111 VAL A O 1
ATOM 865 N N . HIS A 1 112 ? -3.971 0.521 -11.875 1.00 95.56 112 HIS A N 1
ATOM 866 C CA . HIS A 1 112 ? -5.407 0.695 -11.714 1.00 95.56 112 HIS A CA 1
ATOM 867 C C . HIS A 1 112 ? -6.193 -0.579 -12.033 1.00 95.56 112 HIS A C 1
ATOM 869 O O . HIS A 1 112 ? -5.902 -1.346 -12.951 1.00 95.56 112 HIS A O 1
ATOM 875 N N . PHE A 1 113 ? -7.283 -0.756 -11.295 1.00 97.19 113 PHE A N 1
ATOM 876 C CA . PHE A 1 113 ? -8.194 -1.876 -11.472 1.00 97.19 113 PHE A CA 1
ATOM 877 C C . PHE A 1 113 ? -9.229 -1.608 -12.576 1.00 97.19 113 PHE A C 1
ATOM 879 O O . PHE A 1 113 ? -9.505 -0.474 -12.989 1.00 97.19 113 PHE A O 1
ATOM 886 N N . THR A 1 114 ? -9.826 -2.680 -13.090 1.00 98.12 114 THR A N 1
ATOM 887 C CA . THR A 1 114 ? -11.025 -2.594 -13.931 1.00 98.12 114 THR A CA 1
ATOM 888 C C . THR A 1 114 ? -12.220 -2.119 -13.099 1.00 98.12 114 THR A C 1
ATOM 890 O O . THR A 1 114 ? -12.199 -2.164 -11.869 1.00 98.12 114 THR A O 1
ATOM 893 N N . LYS A 1 115 ? -13.324 -1.725 -13.749 1.00 97.94 115 LYS A N 1
ATOM 894 C CA . LYS A 1 115 ? -14.567 -1.375 -13.033 1.00 97.94 115 LYS A CA 1
ATOM 895 C C . LYS A 1 115 ? -15.068 -2.528 -12.148 1.00 97.94 115 LYS A C 1
ATOM 897 O O . LYS A 1 115 ? -15.556 -2.278 -11.049 1.00 97.94 115 LYS A O 1
ATOM 902 N N . LYS A 1 116 ? -14.933 -3.780 -12.611 1.00 97.50 116 LYS A N 1
ATOM 903 C CA . LYS A 1 116 ? -15.235 -4.990 -11.824 1.00 97.50 116 LYS A CA 1
ATOM 904 C C . LYS A 1 116 ? -14.303 -5.078 -10.612 1.00 97.50 116 LYS A C 1
ATOM 906 O O . LYS A 1 116 ? -14.782 -5.237 -9.495 1.00 97.50 116 LYS A O 1
ATOM 911 N N . GLY A 1 117 ? -12.999 -4.910 -10.823 1.00 98.00 117 GLY A N 1
ATOM 912 C CA . GLY A 1 117 ? -12.003 -4.964 -9.757 1.00 98.00 117 GLY A CA 1
ATOM 913 C C . GLY A 1 117 ? -12.202 -3.918 -8.669 1.00 98.00 117 GLY A C 1
ATOM 914 O O . GLY A 1 117 ? -12.243 -4.263 -7.491 1.00 98.00 117 GLY A O 1
ATOM 915 N N . SER A 1 118 ? -12.435 -2.660 -9.048 1.00 98.31 118 SER A N 1
ATOM 916 C CA . SER A 1 118 ? -12.731 -1.593 -8.088 1.00 98.31 118 SER A CA 1
ATOM 917 C C . SER A 1 118 ? -13.991 -1.878 -7.269 1.00 98.31 118 SER A C 1
ATOM 919 O O . SER A 1 118 ? -13.997 -1.608 -6.073 1.00 98.31 118 SER A O 1
ATOM 921 N N . LYS A 1 119 ? -15.040 -2.465 -7.868 1.00 98.31 119 LYS A N 1
ATOM 922 C CA . LYS A 1 119 ? -16.240 -2.881 -7.121 1.00 98.31 119 LYS A CA 1
ATOM 923 C C . LYS A 1 119 ? -15.939 -3.979 -6.099 1.00 98.31 119 LYS A C 1
ATOM 925 O O . LYS A 1 119 ? -16.459 -3.921 -4.993 1.00 98.31 119 LYS A O 1
ATOM 930 N N . LEU A 1 120 ? -15.101 -4.955 -6.453 1.00 98.25 120 LEU A N 1
ATOM 931 C CA . LEU A 1 120 ? -14.708 -6.030 -5.537 1.00 98.25 120 LEU A CA 1
ATOM 932 C C . LEU A 1 120 ? -13.868 -5.504 -4.368 1.00 98.25 120 LEU A C 1
ATOM 934 O O . LEU A 1 120 ? -14.127 -5.869 -3.227 1.00 98.25 120 LEU A O 1
ATOM 938 N N . LEU A 1 121 ? -12.907 -4.616 -4.639 1.00 98.38 121 LEU A N 1
ATOM 939 C CA . LEU A 1 121 ? -12.129 -3.948 -3.591 1.00 98.38 121 LEU A CA 1
ATOM 940 C C . LEU A 1 121 ? -13.027 -3.098 -2.687 1.00 98.38 121 LEU A C 1
ATOM 942 O O . LEU A 1 121 ? -12.902 -3.162 -1.469 1.00 98.38 121 LEU A O 1
ATOM 946 N N . ALA A 1 122 ? -13.967 -2.347 -3.267 1.00 98.44 122 ALA A N 1
ATOM 947 C CA . ALA A 1 122 ? -14.918 -1.548 -2.502 1.00 98.44 122 ALA A CA 1
ATOM 948 C C . ALA A 1 122 ? -15.799 -2.415 -1.591 1.00 98.44 122 ALA A C 1
ATOM 950 O O . ALA A 1 122 ? -16.002 -2.053 -0.438 1.00 98.44 122 ALA A O 1
ATOM 951 N N . ALA A 1 123 ? -16.278 -3.567 -2.071 1.00 98.50 123 ALA A N 1
ATOM 952 C CA . ALA A 1 123 ? -17.064 -4.492 -1.257 1.00 98.50 123 ALA A CA 1
ATOM 953 C C . ALA A 1 123 ? -16.274 -5.007 -0.041 1.00 98.50 123 ALA A C 1
ATOM 955 O O . ALA A 1 123 ? -16.816 -5.051 1.059 1.00 98.50 123 ALA A O 1
ATOM 956 N N . GLU A 1 124 ? -14.987 -5.327 -0.205 1.00 98.50 124 GLU A N 1
ATOM 957 C CA . GLU A 1 124 ? -14.131 -5.714 0.927 1.00 98.50 124 GLU A CA 1
ATOM 958 C C . GLU A 1 124 ? -13.889 -4.559 1.899 1.00 98.50 124 GLU A C 1
ATOM 960 O O . GLU A 1 124 ? -13.919 -4.752 3.112 1.00 98.50 124 GLU A O 1
ATOM 965 N N . VAL A 1 125 ? -13.687 -3.341 1.390 1.00 98.62 125 VAL A N 1
ATOM 966 C CA . VAL A 1 125 ? -13.576 -2.144 2.235 1.00 98.62 125 VAL A CA 1
ATOM 967 C C . VAL A 1 125 ? -14.849 -1.931 3.055 1.00 98.62 125 VAL A C 1
ATOM 969 O O . VAL A 1 125 ? -14.749 -1.738 4.265 1.00 98.62 125 VAL A O 1
ATOM 972 N N . VAL A 1 126 ? -16.028 -2.008 2.430 1.00 98.44 126 VAL A N 1
ATOM 973 C CA . VAL A 1 126 ? -17.325 -1.883 3.116 1.00 98.44 126 VAL A CA 1
ATOM 974 C C . VAL A 1 126 ? -17.461 -2.951 4.193 1.00 98.44 126 VAL A C 1
ATOM 976 O O . VAL A 1 126 ? -17.688 -2.604 5.348 1.00 98.44 126 VAL A O 1
ATOM 979 N N . ARG A 1 127 ? -17.206 -4.219 3.850 1.00 98.19 127 ARG A N 1
ATOM 980 C CA . ARG A 1 127 ? -17.278 -5.339 4.794 1.00 98.19 127 ARG A CA 1
ATOM 981 C C . ARG A 1 127 ? -16.413 -5.103 6.035 1.00 98.19 127 ARG A C 1
ATOM 983 O O . ARG A 1 127 ? -16.852 -5.348 7.151 1.00 98.19 127 ARG A O 1
ATOM 990 N N . GLN A 1 128 ? -15.187 -4.611 5.858 1.00 98.12 128 GLN A N 1
ATOM 991 C CA . GLN A 1 128 ? -14.264 -4.339 6.968 1.00 98.12 128 GLN A CA 1
ATOM 992 C C . GLN A 1 128 ? -14.696 -3.143 7.823 1.00 98.12 128 GLN A C 1
ATOM 994 O O . GLN A 1 128 ? -14.479 -3.141 9.032 1.00 98.12 128 GLN A O 1
ATOM 999 N N . ILE A 1 129 ? -15.316 -2.129 7.214 1.00 97.75 129 ILE A N 1
ATOM 1000 C CA . ILE A 1 129 ? -15.884 -0.996 7.950 1.00 97.75 129 ILE A CA 1
ATOM 1001 C C . ILE A 1 129 ? -17.099 -1.447 8.768 1.00 97.75 129 ILE A C 1
ATOM 1003 O O . ILE A 1 129 ? -17.185 -1.102 9.943 1.00 97.75 129 ILE A O 1
ATOM 1007 N N . GLU A 1 130 ? -18.005 -2.235 8.187 1.00 97.12 130 GLU A N 1
ATOM 1008 C CA . GLU A 1 130 ? -19.214 -2.730 8.861 1.00 97.12 130 GLU A CA 1
ATOM 1009 C C . GLU A 1 130 ? -18.894 -3.526 10.131 1.00 97.12 130 GLU A C 1
ATOM 1011 O O . GLU A 1 130 ? -19.570 -3.347 11.141 1.00 97.12 130 GLU A O 1
ATOM 1016 N N . LEU A 1 131 ? -17.811 -4.314 10.128 1.00 94.62 131 LEU A N 1
ATOM 1017 C CA . LEU A 1 131 ? -17.350 -5.075 11.299 1.00 94.62 131 LEU A CA 1
ATOM 1018 C C . LEU A 1 131 ? -16.999 -4.211 12.521 1.00 94.62 131 LEU A C 1
ATOM 1020 O O . LEU A 1 131 ? -16.897 -4.741 13.626 1.00 94.62 131 LEU A O 1
ATOM 1024 N N . VAL A 1 132 ? -16.771 -2.907 12.344 1.00 91.75 132 VAL A N 1
ATOM 1025 C CA . VAL A 1 132 ? -16.370 -2.003 13.433 1.00 91.75 132 VAL A CA 1
ATOM 1026 C C . VAL A 1 132 ? -17.369 -0.877 13.691 1.00 91.75 132 VAL A C 1
ATOM 1028 O O . VAL A 1 132 ? -17.086 -0.014 14.532 1.00 91.75 132 VAL A O 1
ATOM 1031 N N . LEU A 1 133 ? -18.508 -0.857 12.993 1.00 90.56 133 LEU A N 1
ATOM 1032 C CA . LEU A 1 133 ? -19.587 0.090 13.265 1.00 90.56 133 LEU A CA 1
ATOM 1033 C C . LEU A 1 133 ? -20.317 -0.286 14.567 1.00 90.56 133 LEU A C 1
ATOM 1035 O O . LEU A 1 133 ? -20.402 -1.464 14.910 1.00 90.56 133 LEU A O 1
ATOM 1039 N N . PRO A 1 134 ? -20.812 0.700 15.333 1.00 82.31 134 PRO A N 1
ATOM 1040 C CA . PRO A 1 134 ? -21.696 0.421 16.458 1.00 82.31 134 PRO A CA 1
ATOM 1041 C C . PRO A 1 134 ? -23.024 -0.171 15.956 1.00 82.31 134 PRO A C 1
ATOM 1043 O O . PRO A 1 134 ? -23.531 0.253 14.916 1.00 82.31 134 PRO A O 1
ATOM 1046 N N . HIS A 1 135 ? -23.555 -1.140 16.703 1.00 68.25 135 HIS A N 1
ATOM 1047 C CA . HIS A 1 135 ? -24.896 -1.700 16.521 1.00 68.25 135 HIS A CA 1
ATOM 1048 C C . HIS A 1 135 ? -25.921 -0.951 17.370 1.00 68.25 135 HIS A C 1
ATOM 1050 O O . HIS A 1 135 ? -25.538 -0.500 18.475 1.00 68.25 135 HIS A O 1
#

Secondary structure (DSSP, 8-state):
-EE---TTTTSBB-TTSSB---TTSPBSS-HHHHHHHHHHHHHHHHTTT---EEEPPPP--TT-SS---TTHHHHHHHHHHHHHHHHT-EEE-HHHHHHTTHHHHBPTT-SSBPHHHHHHHHHHHHHHHHTTS--

Foldseek 3Di:
DEDEDDPQQQFFAAPVLHGAQDPPGDGNHDLVRLLVVLLVVVVVVVVVVDQYEYEQQAAAAPQAPSDGDRCRSVVNSVSVVVSCVVVVHHYLHNHVVCVVPVVPFPDPNYSDTDPVNVVSSVVSVVVVVVVPDDD

pLDDT: mean 96.91, std 3.37, range [68.25, 98.88]